Protein AF-A0A399YGK0-F1 (afdb_monomer_lite)

Sequence (162 aa):
MPQQEQPDARPWVPDRPSVRSLGRAVQDCRGCELWEDAVKHFRFEQRGRRRIHRSPELRHLVACHPWLEAELGVVDPDVVVCLGTSAGRAVLGRPVRIGAERGTVMEGPGGRDAVVTTHPSAVLRLRAREGYDEAFAALVDDLRTAGAAGTGRDTTRTGDDG

Structure (mmCIF, N/CA/C/O backbone):
data_AF-A0A399YGK0-F1
#
_entry.id   AF-A0A399YGK0-F1
#
loop_
_atom_site.group_PDB
_atom_site.id
_atom_site.type_symbol
_atom_site.label_atom_id
_atom_site.label_alt_id
_atom_site.label_comp_id
_atom_site.label_asym_id
_atom_site.label_entity_id
_atom_site.label_seq_id
_atom_site.pdbx_PDB_ins_code
_atom_site.Cartn_x
_atom_site.Cartn_y
_atom_site.Cartn_z
_atom_site.occupancy
_atom_site.B_iso_or_equiv
_atom_site.auth_seq_id
_atom_site.auth_comp_id
_atom_site.auth_asym_id
_atom_site.auth_atom_id
_atom_site.pdbx_PDB_model_num
ATOM 1 N N . MET A 1 1 ? -26.739 -0.067 -19.731 1.00 37.25 1 MET A N 1
ATOM 2 C CA . MET A 1 1 ? -25.902 -1.276 -19.585 1.00 37.25 1 MET A CA 1
ATOM 3 C C . MET A 1 1 ? -25.884 -1.605 -18.105 1.00 37.25 1 MET A C 1
ATOM 5 O O . MET A 1 1 ? -25.509 -0.706 -17.358 1.00 37.25 1 MET A O 1
ATOM 9 N N . PRO A 1 2 ? -26.366 -2.774 -17.652 1.00 38.59 2 PRO A N 1
ATOM 10 C CA . PRO A 1 2 ? -26.255 -3.119 -16.240 1.00 38.59 2 PRO A CA 1
ATOM 11 C C . PRO A 1 2 ? -24.763 -3.157 -15.900 1.00 38.59 2 PRO A C 1
ATOM 13 O O . PRO A 1 2 ? -23.979 -3.758 -16.637 1.00 38.59 2 PRO A O 1
ATOM 16 N N . GLN A 1 3 ? -24.357 -2.434 -14.859 1.00 40.94 3 GLN A N 1
ATOM 17 C CA . GLN A 1 3 ? -23.004 -2.537 -14.328 1.00 40.94 3 GLN A CA 1
ATOM 18 C C . GLN A 1 3 ? -22.865 -3.974 -13.834 1.00 40.94 3 GLN A C 1
ATOM 20 O O . GLN A 1 3 ? -23.499 -4.342 -12.850 1.00 40.94 3 GLN A O 1
ATOM 25 N N . GLN A 1 4 ? -22.129 -4.810 -14.569 1.00 46.00 4 GLN A N 1
ATOM 26 C CA . GLN A 1 4 ? -21.735 -6.108 -14.039 1.00 46.00 4 GLN A CA 1
ATOM 27 C C . GLN A 1 4 ? -20.992 -5.832 -12.736 1.00 46.00 4 GLN A C 1
ATOM 29 O O . GLN A 1 4 ? -20.054 -5.031 -12.725 1.00 46.00 4 GLN A O 1
ATOM 34 N N . GLU A 1 5 ? -21.491 -6.415 -11.651 1.00 56.06 5 GLU A N 1
ATOM 35 C CA . GLU A 1 5 ? -20.905 -6.320 -10.32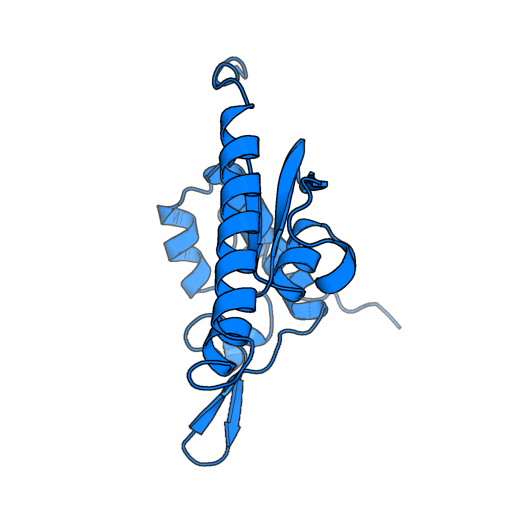3 1.00 56.06 5 GLU A CA 1
ATOM 36 C C . GLU A 1 5 ? -19.436 -6.729 -10.460 1.00 56.06 5 GLU A C 1
ATOM 38 O O . GLU A 1 5 ? -19.131 -7.859 -10.847 1.00 56.06 5 GLU A O 1
ATOM 43 N N . GLN A 1 6 ? -18.523 -5.764 -10.312 1.00 64.00 6 GLN A N 1
ATOM 44 C CA . GLN A 1 6 ? -17.104 -6.065 -10.441 1.00 64.00 6 GLN A CA 1
ATOM 45 C C . GLN A 1 6 ? -16.754 -7.022 -9.304 1.00 64.00 6 GLN A C 1
ATOM 47 O O . GLN A 1 6 ? -17.032 -6.680 -8.152 1.00 64.00 6 GLN A O 1
ATOM 52 N N . PRO A 1 7 ? -16.173 -8.199 -9.596 1.00 76.69 7 PRO A N 1
ATOM 53 C CA . PRO A 1 7 ? -15.702 -9.073 -8.539 1.00 76.69 7 PRO A CA 1
ATOM 54 C C . PRO A 1 7 ? -14.710 -8.293 -7.669 1.00 76.69 7 PRO A C 1
ATOM 56 O O . PRO A 1 7 ? -13.898 -7.513 -8.177 1.00 76.69 7 PRO A O 1
ATOM 59 N N . ASP A 1 8 ? -14.818 -8.476 -6.358 1.00 89.06 8 ASP A N 1
ATOM 60 C CA . ASP A 1 8 ? -13.887 -7.933 -5.378 1.00 89.06 8 ASP A CA 1
ATOM 61 C C . ASP A 1 8 ? -13.511 -8.993 -4.349 1.00 89.06 8 ASP A C 1
ATOM 63 O O . ASP A 1 8 ? -14.015 -10.107 -4.362 1.00 89.06 8 ASP A O 1
ATOM 67 N N . ALA A 1 9 ? -12.585 -8.668 -3.459 1.00 92.25 9 ALA A N 1
ATOM 68 C CA . ALA A 1 9 ? -12.052 -9.610 -2.497 1.00 92.25 9 ALA A CA 1
ATOM 69 C C . ALA A 1 9 ? -12.965 -9.913 -1.299 1.00 92.25 9 ALA A C 1
ATOM 71 O O . ALA A 1 9 ? -12.618 -10.823 -0.546 1.00 92.25 9 ALA A O 1
ATOM 72 N N . ARG A 1 10 ? -14.092 -9.209 -1.088 1.00 94.19 10 ARG A N 1
ATOM 73 C CA . ARG A 1 10 ? -14.882 -9.337 0.157 1.00 94.19 10 ARG A CA 1
ATOM 74 C C . ARG A 1 10 ? -15.253 -10.789 0.486 1.00 94.19 10 ARG A C 1
ATOM 76 O O . ARG A 1 10 ? -15.020 -11.175 1.626 1.00 94.19 10 ARG A O 1
ATOM 83 N N . PRO A 1 11 ? -15.717 -11.632 -0.463 1.00 94.81 11 PRO A N 1
ATOM 84 C CA . PRO A 1 11 ? -16.054 -13.031 -0.171 1.00 94.81 11 PRO A CA 1
ATOM 85 C C . PRO A 1 11 ? -14.888 -13.903 0.322 1.00 94.81 11 PRO A C 1
ATOM 87 O O . PRO A 1 11 ? -15.116 -14.992 0.841 1.00 94.81 11 PRO A O 1
ATOM 90 N N . TRP A 1 12 ? -13.642 -13.462 0.129 1.00 93.94 12 TRP A N 1
ATOM 91 C CA . TRP A 1 12 ? -12.437 -14.194 0.524 1.00 93.94 12 TRP A CA 1
ATOM 92 C C . TRP A 1 12 ? -11.825 -13.684 1.833 1.00 93.94 12 TRP A C 1
ATOM 94 O O . TRP A 1 12 ? -10.945 -14.347 2.386 1.00 93.94 12 TRP A O 1
ATOM 104 N N . VAL A 1 13 ? -12.273 -12.531 2.335 1.00 95.38 13 VAL A N 1
ATOM 105 C CA . VAL A 1 13 ? -11.827 -11.989 3.621 1.00 95.38 13 VAL A CA 1
ATOM 106 C C . VAL A 1 13 ? -12.585 -12.709 4.746 1.00 95.38 13 VAL A C 1
ATOM 108 O O . VAL A 1 13 ? -13.812 -12.716 4.735 1.00 95.38 13 VAL A O 1
ATOM 111 N N . PRO A 1 14 ? -11.901 -13.328 5.728 1.00 95.31 14 PRO A N 1
ATOM 112 C CA . PRO A 1 14 ? -12.569 -13.992 6.845 1.00 95.31 14 PRO A CA 1
ATOM 113 C C . PRO A 1 14 ? -13.363 -13.017 7.725 1.00 95.31 14 PRO A C 1
ATOM 115 O O . PRO A 1 14 ? -12.824 -11.985 8.116 1.00 95.31 14 PRO A O 1
ATOM 118 N N . ASP A 1 15 ? -14.562 -13.415 8.164 1.00 94.62 15 ASP A N 1
ATOM 119 C CA . ASP A 1 15 ? -15.421 -12.619 9.067 1.00 94.62 15 ASP A CA 1
ATOM 120 C C . ASP A 1 15 ? -14.742 -12.242 10.395 1.00 94.62 15 ASP A C 1
ATOM 122 O O . ASP A 1 15 ? -15.045 -11.220 11.005 1.00 94.62 15 ASP A O 1
ATOM 126 N N . ARG A 1 16 ? -13.823 -13.095 10.869 1.00 94.88 16 ARG A N 1
ATOM 127 C CA . ARG A 1 16 ? -12.992 -12.860 12.059 1.00 94.88 16 ARG A CA 1
ATOM 128 C C . ARG A 1 16 ? -11.519 -12.807 11.647 1.00 94.88 16 ARG A C 1
ATOM 130 O O . ARG A 1 16 ? -10.825 -13.835 11.689 1.00 94.88 16 ARG A O 1
ATOM 137 N N . PRO A 1 17 ? -11.041 -11.646 11.173 1.00 95.81 17 PRO A N 1
ATOM 138 C CA . PRO A 1 17 ? -9.700 -11.525 10.640 1.00 95.81 17 PRO A CA 1
ATOM 139 C C . PRO A 1 17 ? -8.656 -11.534 11.766 1.00 95.81 17 PRO A C 1
ATOM 141 O O . PRO A 1 17 ? -8.855 -11.041 12.869 1.00 95.81 17 PRO A O 1
ATOM 144 N N . SER A 1 18 ? -7.517 -12.142 11.469 1.00 96.44 18 SER A N 1
ATOM 145 C CA . SER A 1 18 ? -6.295 -12.168 12.270 1.00 96.44 18 SER A CA 1
ATOM 146 C C . SER A 1 18 ? -5.132 -12.263 11.290 1.00 96.44 18 SER A C 1
ATOM 148 O O . SER A 1 18 ? -5.319 -12.770 10.183 1.00 96.44 18 SER A O 1
ATOM 150 N N . VAL A 1 19 ? -3.915 -11.873 11.677 1.00 93.56 19 VAL A N 1
ATOM 151 C CA . VAL A 1 19 ? -2.751 -11.942 10.768 1.00 93.56 19 VAL A CA 1
ATOM 152 C C . VAL A 1 19 ? -2.602 -13.346 10.165 1.00 93.56 19 VAL A C 1
ATOM 154 O O . VAL A 1 19 ? -2.359 -13.507 8.969 1.00 93.56 19 VAL A O 1
ATOM 157 N N . ARG A 1 20 ? -2.827 -14.385 10.979 1.00 95.19 20 ARG A N 1
ATOM 158 C CA . ARG A 1 20 ? -2.766 -15.780 10.532 1.00 95.19 20 ARG A CA 1
ATOM 159 C C . ARG A 1 20 ? -3.910 -16.145 9.581 1.00 95.19 20 ARG A C 1
ATOM 161 O O . ARG A 1 20 ? -3.650 -16.794 8.569 1.00 95.19 20 ARG A O 1
ATOM 168 N N . SER A 1 21 ? -5.158 -15.794 9.905 1.00 96.38 21 SER A N 1
ATOM 169 C CA . SER A 1 21 ? -6.308 -16.151 9.057 1.00 96.38 21 SER A CA 1
ATOM 170 C C . SER A 1 21 ? -6.282 -15.400 7.729 1.00 96.38 21 SER A C 1
ATOM 172 O O . SER A 1 21 ? -6.510 -16.028 6.698 1.00 96.38 21 SER A O 1
ATOM 174 N N . LEU A 1 22 ? -5.896 -14.120 7.734 1.00 94.38 22 LEU A N 1
ATOM 175 C CA . LEU A 1 22 ? -5.691 -13.322 6.526 1.00 94.38 22 LEU A CA 1
ATOM 176 C C . LEU A 1 22 ? -4.592 -13.925 5.643 1.00 94.38 22 LEU A C 1
ATOM 178 O O . LEU A 1 22 ? -4.826 -14.214 4.471 1.00 94.38 22 LEU A O 1
ATOM 182 N N . GLY A 1 23 ? -3.420 -14.213 6.222 1.00 92.25 23 GLY A N 1
ATOM 183 C CA . GLY A 1 23 ? -2.291 -14.786 5.483 1.00 92.25 23 GLY A CA 1
ATOM 184 C C . GLY A 1 23 ? -2.593 -16.146 4.842 1.00 92.25 23 GLY A C 1
ATOM 185 O O . GLY A 1 23 ? -2.064 -16.453 3.771 1.00 92.25 23 GLY A O 1
ATOM 186 N N . ARG A 1 24 ? -3.467 -16.950 5.464 1.00 92.38 24 ARG A N 1
ATOM 187 C CA . ARG A 1 24 ? -3.957 -18.208 4.883 1.00 92.38 24 ARG A CA 1
ATOM 188 C C . ARG A 1 24 ? -4.984 -17.958 3.779 1.00 92.38 24 ARG A C 1
ATOM 190 O O . ARG A 1 24 ? -4.817 -18.486 2.687 1.00 92.38 24 ARG A O 1
ATOM 197 N N . ALA A 1 25 ? -6.019 -17.171 4.060 1.00 93.00 25 ALA A N 1
ATOM 198 C CA . ALA A 1 25 ? -7.157 -16.985 3.164 1.00 93.00 25 ALA A CA 1
ATOM 199 C C . ALA A 1 25 ? -6.787 -16.249 1.866 1.00 93.00 25 ALA A C 1
ATOM 201 O O . ALA A 1 25 ? -7.307 -16.582 0.802 1.00 93.00 25 ALA A O 1
ATOM 202 N N . VAL A 1 26 ? -5.823 -15.321 1.912 1.00 90.69 26 VAL A N 1
ATOM 203 C CA . VAL A 1 26 ? -5.386 -14.595 0.711 1.00 90.69 26 VAL A CA 1
ATOM 204 C C . VAL A 1 26 ? -4.835 -15.531 -0.370 1.00 90.69 26 VAL A C 1
ATOM 206 O O . VAL A 1 26 ? -4.957 -15.218 -1.547 1.00 90.69 26 VAL A O 1
ATOM 209 N N . GLN A 1 27 ? -4.293 -16.708 -0.025 1.00 88.19 27 GLN A N 1
ATOM 210 C CA . GLN A 1 27 ? -3.774 -17.663 -1.021 1.00 88.19 27 GLN A CA 1
ATOM 211 C C . GLN A 1 27 ? -4.870 -18.193 -1.966 1.00 88.19 27 GLN A C 1
ATOM 213 O O . GLN A 1 27 ? -4.601 -18.507 -3.128 1.00 88.19 27 GLN A O 1
ATOM 218 N N . ASP A 1 28 ? -6.113 -18.231 -1.486 1.00 90.12 28 ASP A N 1
ATOM 219 C CA . ASP A 1 28 ? -7.270 -18.738 -2.222 1.00 90.12 28 ASP A CA 1
ATOM 220 C C . ASP A 1 28 ? -8.107 -17.611 -2.848 1.00 90.12 28 ASP A C 1
ATOM 222 O O . ASP A 1 28 ? -9.115 -17.876 -3.505 1.00 90.12 28 ASP A O 1
ATOM 226 N N . CYS A 1 29 ? -7.684 -16.351 -2.688 1.00 89.81 29 CYS A N 1
ATOM 227 C CA . CYS A 1 29 ? -8.392 -15.190 -3.214 1.00 89.81 29 CYS A CA 1
ATOM 228 C C . CYS A 1 29 ? -8.532 -15.259 -4.740 1.00 89.81 29 CYS A C 1
ATOM 230 O O . CYS A 1 29 ? -7.564 -15.517 -5.463 1.00 89.81 29 CYS A O 1
ATOM 232 N N . ARG A 1 30 ? -9.751 -15.016 -5.233 1.00 90.00 30 ARG A N 1
ATOM 233 C CA . ARG A 1 30 ? -10.074 -14.882 -6.664 1.00 90.00 30 ARG A CA 1
ATOM 234 C C . ARG A 1 30 ? -10.856 -13.598 -6.967 1.00 90.00 30 ARG A C 1
ATOM 236 O O . ARG A 1 30 ? -11.473 -13.483 -8.019 1.00 90.00 30 ARG A O 1
ATOM 243 N N . GLY A 1 31 ? -10.789 -12.620 -6.062 1.00 87.31 31 GLY A N 1
ATOM 244 C CA . GLY A 1 31 ? -11.549 -11.371 -6.145 1.00 87.31 31 GLY A CA 1
ATOM 245 C C . GLY A 1 31 ? -11.146 -10.427 -7.282 1.00 87.31 31 GLY A C 1
ATOM 246 O O . GLY A 1 31 ? -11.859 -9.473 -7.537 1.00 87.31 31 GLY A O 1
ATOM 247 N N . CYS A 1 32 ? -10.027 -10.655 -7.978 1.00 85.75 32 CYS A N 1
ATOM 248 C CA . CYS A 1 32 ? -9.679 -9.941 -9.215 1.00 85.75 32 CYS A CA 1
ATOM 249 C C . CYS A 1 32 ? -8.772 -10.781 -10.110 1.00 85.75 32 CYS A C 1
ATOM 251 O O . CYS A 1 32 ? -8.069 -11.658 -9.619 1.00 85.75 32 CYS A O 1
ATOM 253 N N . GLU A 1 33 ? -8.683 -10.446 -11.394 1.00 81.75 33 GLU A N 1
ATOM 254 C CA . GLU A 1 33 ? -7.940 -11.189 -12.421 1.00 81.75 33 GLU A CA 1
ATOM 255 C C . GLU A 1 33 ? -6.440 -11.362 -12.138 1.00 81.75 33 GLU A C 1
ATOM 257 O O . GLU A 1 33 ? -5.766 -12.146 -12.802 1.00 81.75 33 GLU A O 1
ATOM 262 N N . LEU A 1 34 ? -5.894 -10.671 -11.129 1.00 78.69 34 LEU A N 1
ATOM 263 C CA . LEU A 1 34 ? -4.531 -10.930 -10.678 1.00 78.69 34 LEU A CA 1
ATOM 264 C C . LEU A 1 34 ? -4.327 -12.399 -10.315 1.00 78.69 34 LEU A C 1
ATOM 266 O O . LEU A 1 34 ? -3.210 -12.871 -10.461 1.00 78.69 34 LEU A O 1
ATOM 270 N N . TRP A 1 35 ? -5.351 -13.128 -9.869 1.00 76.50 35 TRP A N 1
ATOM 271 C CA . TRP A 1 35 ? -5.202 -14.544 -9.530 1.00 76.50 35 TRP A CA 1
ATOM 272 C C . TRP A 1 35 ? -4.853 -15.436 -10.731 1.00 76.50 35 TRP A C 1
ATOM 274 O O . TRP A 1 35 ? -4.240 -16.482 -10.529 1.00 76.50 35 TRP A O 1
ATOM 284 N N . GLU A 1 36 ? -5.236 -15.048 -11.953 1.00 72.88 36 GLU A N 1
ATOM 285 C CA . GLU A 1 36 ? -5.062 -15.870 -13.161 1.00 72.88 36 GLU A CA 1
ATOM 286 C C . GLU A 1 36 ? -3.592 -15.940 -13.568 1.00 72.88 36 GLU A C 1
ATOM 288 O O . GLU A 1 36 ? -3.065 -17.009 -13.875 1.00 72.88 36 GLU A O 1
ATOM 293 N N . ASP A 1 37 ? -2.916 -14.795 -13.487 1.00 62.38 37 ASP A N 1
ATOM 294 C CA . ASP A 1 37 ? -1.520 -14.669 -13.875 1.00 62.38 37 ASP A CA 1
ATOM 295 C C . ASP A 1 37 ? -0.571 -14.635 -12.673 1.00 62.38 37 ASP A C 1
ATOM 297 O O . ASP A 1 37 ? 0.618 -14.885 -12.833 1.00 62.38 37 ASP A O 1
ATOM 301 N N . ALA A 1 38 ? -1.018 -14.337 -11.449 1.00 56.84 38 ALA A N 1
ATOM 302 C CA . ALA A 1 38 ? -0.102 -14.140 -10.332 1.00 56.84 38 ALA A CA 1
ATOM 303 C C . ALA A 1 38 ? 0.252 -15.422 -9.578 1.00 56.84 38 ALA A C 1
ATOM 305 O O . ALA A 1 38 ? -0.593 -16.160 -9.093 1.00 56.84 38 ALA A O 1
ATOM 306 N N . VAL A 1 39 ? 1.546 -15.577 -9.289 1.00 51.88 39 VAL A N 1
ATOM 307 C CA . VAL A 1 39 ? 2.019 -16.573 -8.312 1.00 51.88 39 VAL A CA 1
ATOM 308 C C . VAL A 1 39 ? 1.769 -16.104 -6.866 1.00 51.88 39 VAL A C 1
ATOM 310 O O . VAL A 1 39 ? 1.730 -16.937 -5.970 1.00 51.88 39 VAL A O 1
ATOM 313 N N . LYS A 1 40 ? 1.610 -14.787 -6.627 1.00 51.97 40 LYS A N 1
ATOM 314 C CA . LYS A 1 40 ? 1.375 -14.152 -5.306 1.00 51.97 40 LYS A CA 1
ATOM 315 C C . LYS A 1 40 ? 0.785 -12.723 -5.423 1.00 51.97 40 LYS A C 1
ATOM 317 O O . LYS A 1 40 ? 1.413 -11.778 -4.961 1.00 51.97 40 LYS A O 1
ATOM 322 N N . HIS A 1 41 ? -0.346 -12.526 -6.109 1.00 56.50 41 HIS A N 1
ATOM 323 C CA . HIS A 1 41 ? -0.947 -11.190 -6.370 1.00 56.50 41 HIS A CA 1
ATOM 324 C C . HIS A 1 41 ? 0.004 -10.153 -7.012 1.00 56.50 41 HIS A C 1
ATOM 326 O O . HIS A 1 41 ? -0.086 -8.950 -6.785 1.00 56.50 41 HIS A O 1
ATOM 332 N N . PHE A 1 42 ? 0.939 -10.624 -7.835 1.00 59.72 42 PHE A N 1
ATOM 333 C CA . PHE A 1 42 ? 1.875 -9.814 -8.600 1.00 59.72 42 PHE A CA 1
ATOM 334 C C . PHE A 1 42 ? 1.482 -9.832 -10.073 1.00 59.72 42 PHE A C 1
ATOM 336 O O . PHE A 1 42 ? 1.599 -10.866 -10.735 1.00 59.72 42 PHE A O 1
ATOM 343 N N . ARG A 1 43 ? 1.061 -8.680 -10.595 1.00 72.44 43 ARG A N 1
ATOM 344 C CA . ARG A 1 43 ? 0.747 -8.534 -12.016 1.00 72.44 43 ARG A CA 1
ATOM 345 C C . ARG A 1 43 ? 2.026 -8.560 -12.851 1.00 72.44 43 ARG A C 1
ATOM 347 O O . ARG A 1 43 ? 2.959 -7.784 -12.611 1.00 72.44 43 ARG A O 1
ATOM 354 N N . PHE A 1 44 ? 2.051 -9.389 -13.887 1.00 73.94 44 PHE A N 1
ATOM 355 C CA . PHE A 1 44 ? 3.132 -9.386 -14.864 1.00 73.94 44 PHE A CA 1
ATOM 356 C C . PHE A 1 44 ? 2.630 -9.600 -16.288 1.00 73.94 44 PHE A C 1
ATOM 358 O O . PHE A 1 44 ? 1.520 -10.053 -16.513 1.00 73.94 44 PHE A O 1
ATOM 365 N N . GLU A 1 45 ? 3.483 -9.272 -17.252 1.00 75.94 45 GLU A N 1
ATOM 366 C CA . GLU A 1 45 ? 3.338 -9.669 -18.651 1.00 75.94 45 GLU A CA 1
ATOM 367 C C . GLU A 1 45 ? 4.455 -10.661 -18.994 1.00 75.94 45 GLU A C 1
ATOM 369 O O . GLU A 1 45 ? 5.628 -10.432 -18.660 1.00 75.94 45 GLU A O 1
ATOM 374 N N . GLN A 1 46 ? 4.102 -11.775 -19.637 1.00 78.69 46 GLN A N 1
ATOM 375 C CA . GLN A 1 46 ? 5.073 -12.769 -20.084 1.00 78.69 46 GLN A CA 1
ATOM 376 C C . GLN A 1 46 ? 5.769 -12.276 -21.361 1.00 78.69 46 GLN A C 1
ATOM 378 O O . GLN A 1 46 ? 5.132 -12.063 -22.389 1.00 78.69 46 GLN A O 1
ATOM 383 N N . ARG A 1 47 ? 7.099 -12.124 -21.321 1.00 77.94 47 ARG A N 1
ATOM 384 C CA . ARG A 1 47 ? 7.932 -11.825 -22.498 1.00 77.94 47 ARG A CA 1
ATOM 385 C C . ARG A 1 47 ? 9.018 -12.879 -22.665 1.00 77.94 47 ARG A C 1
ATOM 387 O O . ARG A 1 47 ? 10.046 -12.863 -21.981 1.00 77.94 47 ARG A O 1
ATOM 394 N N . GLY A 1 48 ? 8.784 -13.814 -23.584 1.00 85.81 48 GLY A N 1
ATOM 395 C CA . GLY A 1 48 ? 9.653 -14.975 -23.777 1.00 85.81 48 GLY A CA 1
ATOM 396 C C . GLY A 1 48 ? 9.736 -15.801 -22.491 1.00 85.81 48 GLY A C 1
ATOM 397 O O . GLY A 1 48 ? 8.718 -16.260 -21.985 1.00 85.81 48 GLY A O 1
ATOM 398 N N . ARG A 1 49 ? 10.941 -15.953 -21.924 1.00 81.81 49 ARG A N 1
ATOM 399 C CA . ARG A 1 49 ? 11.167 -16.655 -20.641 1.00 81.81 49 ARG A CA 1
ATOM 400 C C . ARG A 1 49 ? 11.083 -15.752 -19.400 1.00 81.81 49 ARG A C 1
ATOM 402 O O . ARG A 1 49 ? 11.228 -16.248 -18.287 1.00 81.81 49 ARG A O 1
ATOM 409 N N . ARG A 1 50 ? 10.908 -14.434 -19.559 1.00 79.06 50 ARG A N 1
ATOM 410 C CA . ARG A 1 50 ? 10.912 -13.469 -18.446 1.00 79.06 50 ARG A CA 1
ATOM 411 C C . ARG A 1 50 ? 9.503 -12.965 -18.145 1.00 79.06 50 ARG A C 1
ATOM 413 O O . ARG A 1 50 ? 8.737 -12.667 -19.054 1.00 79.06 50 ARG A O 1
ATOM 420 N N . ARG A 1 51 ? 9.214 -12.797 -16.855 1.00 80.88 51 ARG A N 1
ATOM 421 C CA . ARG A 1 51 ? 8.012 -12.126 -16.345 1.00 80.88 51 ARG A CA 1
ATOM 422 C C . ARG A 1 51 ? 8.361 -10.681 -16.036 1.00 80.88 51 ARG A C 1
ATOM 424 O O . ARG A 1 51 ? 9.289 -10.433 -15.265 1.00 80.88 51 ARG A O 1
ATOM 431 N N . ILE A 1 52 ? 7.663 -9.736 -16.652 1.00 79.88 52 ILE A N 1
ATOM 432 C CA . ILE A 1 52 ? 7.912 -8.306 -16.455 1.00 79.88 52 ILE A CA 1
ATOM 433 C C . ILE A 1 52 ? 6.792 -7.734 -15.601 1.00 79.88 52 ILE A C 1
ATOM 435 O O . ILE A 1 52 ? 5.635 -7.795 -16.004 1.00 79.88 52 ILE A O 1
ATOM 439 N N . HIS A 1 53 ? 7.142 -7.160 -14.446 1.00 81.75 53 HIS A N 1
ATOM 440 C CA . HIS A 1 53 ? 6.182 -6.475 -13.581 1.00 81.75 53 HIS A CA 1
ATOM 441 C C . HIS A 1 53 ? 5.355 -5.458 -14.370 1.00 81.75 53 HIS A C 1
ATOM 443 O O . HIS A 1 53 ? 5.909 -4.621 -15.094 1.00 81.75 53 HIS A O 1
ATOM 449 N N . ARG A 1 54 ? 4.041 -5.481 -14.168 1.00 80.94 54 ARG A N 1
ATOM 450 C CA . ARG A 1 54 ? 3.131 -4.442 -14.641 1.00 80.94 54 ARG A CA 1
ATOM 451 C C . ARG A 1 54 ? 2.474 -3.793 -13.443 1.00 80.94 54 ARG A C 1
ATOM 453 O O . ARG A 1 54 ? 2.025 -4.480 -12.539 1.00 80.94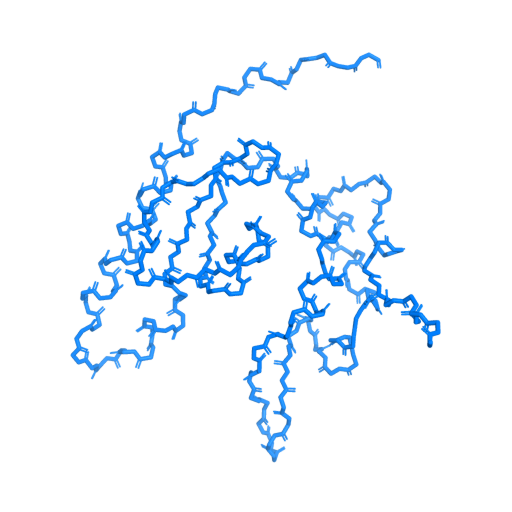 54 ARG A O 1
ATOM 460 N N . SER A 1 55 ? 2.398 -2.466 -13.447 1.00 79.19 55 SER A N 1
ATOM 461 C CA . SER A 1 55 ? 1.667 -1.765 -12.397 1.00 79.19 55 SER A CA 1
ATOM 462 C C . SER A 1 55 ? 0.203 -2.222 -12.384 1.00 79.19 55 SER A C 1
ATOM 464 O O . SER A 1 55 ? -0.375 -2.435 -13.461 1.00 79.19 55 SER A O 1
ATOM 466 N N . PRO A 1 56 ? -0.409 -2.374 -11.201 1.00 83.00 56 PRO A N 1
ATOM 467 C CA . PRO A 1 56 ? -1.833 -2.632 -11.110 1.00 83.00 56 PRO A CA 1
ATOM 468 C C . PRO A 1 56 ? -2.618 -1.433 -11.651 1.00 83.00 56 PRO A C 1
ATOM 470 O O . PRO A 1 56 ? -2.244 -0.272 -11.487 1.00 83.00 56 PRO A O 1
ATOM 473 N N . GLU A 1 57 ? -3.720 -1.731 -12.321 1.00 87.06 57 GLU A N 1
ATOM 474 C CA . GLU A 1 57 ? -4.743 -0.748 -12.692 1.00 87.06 57 GLU A CA 1
ATOM 475 C C . GLU A 1 57 ? -5.700 -0.486 -11.528 1.00 87.06 57 GLU A C 1
ATOM 477 O O . GLU A 1 57 ? -5.782 -1.292 -10.602 1.00 87.06 57 GLU A O 1
ATOM 482 N N . LEU A 1 58 ? -6.470 0.603 -11.614 1.00 87.25 58 LEU A N 1
ATOM 483 C CA . LEU A 1 58 ? -7.404 1.018 -10.564 1.00 87.25 58 LEU A CA 1
ATOM 484 C C . LEU A 1 58 ? -8.358 -0.097 -10.126 1.00 87.25 58 LEU A C 1
ATOM 486 O O . LEU A 1 58 ? -8.539 -0.280 -8.930 1.00 87.25 58 LEU A O 1
ATOM 490 N N . ARG A 1 59 ? -8.929 -0.858 -11.066 1.00 87.94 59 ARG A N 1
ATOM 491 C CA . ARG A 1 59 ? -9.871 -1.938 -10.732 1.00 87.94 59 ARG A CA 1
ATOM 492 C C . ARG A 1 59 ? -9.262 -3.002 -9.817 1.00 87.94 59 ARG A C 1
ATOM 494 O O . ARG A 1 59 ? -9.949 -3.482 -8.933 1.00 87.94 59 ARG A O 1
ATOM 501 N N . HIS A 1 60 ? -7.965 -3.292 -9.948 1.00 88.94 60 HIS A N 1
ATOM 502 C CA . HIS A 1 60 ? -7.295 -4.231 -9.046 1.00 88.94 60 HIS A CA 1
ATOM 503 C C . HIS A 1 60 ? -7.116 -3.628 -7.650 1.00 88.94 60 HIS A C 1
ATOM 505 O O . HIS A 1 60 ? -7.254 -4.333 -6.659 1.00 88.94 60 HIS A O 1
ATOM 511 N N . LEU A 1 61 ? -6.816 -2.324 -7.560 1.00 89.56 61 LEU A N 1
ATOM 512 C CA . LEU A 1 61 ? -6.728 -1.641 -6.264 1.00 89.56 61 LEU A CA 1
ATOM 513 C C . LEU A 1 61 ? -8.083 -1.655 -5.550 1.00 89.56 61 LEU A C 1
ATOM 515 O O . LEU A 1 61 ? -8.130 -1.928 -4.359 1.00 89.56 61 LEU A O 1
ATOM 519 N N . VAL A 1 62 ? -9.166 -1.395 -6.288 1.00 90.81 62 VAL A N 1
ATOM 520 C CA . VAL A 1 62 ? -10.540 -1.425 -5.766 1.00 90.81 62 VAL A CA 1
ATOM 521 C C . VAL A 1 62 ? -10.920 -2.838 -5.331 1.00 90.81 62 VAL A C 1
ATOM 523 O O . VAL A 1 62 ? -11.350 -3.029 -4.199 1.00 90.81 62 VAL A O 1
ATOM 526 N N . ALA A 1 63 ? -10.702 -3.834 -6.188 1.00 91.81 63 ALA A N 1
ATOM 527 C CA . ALA A 1 63 ? -11.043 -5.218 -5.889 1.00 91.81 63 ALA A CA 1
ATOM 528 C C . ALA A 1 63 ? -10.260 -5.777 -4.691 1.00 91.81 63 ALA A C 1
ATOM 530 O O . ALA A 1 63 ? -10.810 -6.544 -3.909 1.00 91.81 63 ALA A O 1
ATOM 531 N N . CYS A 1 64 ? -8.998 -5.375 -4.504 1.00 91.75 64 CYS A N 1
ATOM 532 C CA . CYS A 1 64 ? -8.187 -5.790 -3.356 1.00 91.75 64 CYS A CA 1
ATOM 533 C C . CYS A 1 64 ? -8.385 -4.927 -2.099 1.00 91.75 64 CYS A C 1
ATOM 535 O O . CYS A 1 64 ? -7.837 -5.275 -1.056 1.00 91.75 64 CYS A O 1
ATOM 537 N N . HIS A 1 65 ? -9.146 -3.829 -2.161 1.00 92.44 65 HIS A N 1
ATOM 538 C CA . HIS A 1 65 ? -9.336 -2.926 -1.021 1.00 92.44 65 HIS A CA 1
ATOM 539 C C . HIS A 1 65 ? -9.867 -3.611 0.255 1.00 92.44 65 HIS A C 1
ATOM 541 O O . HIS A 1 65 ? -9.330 -3.312 1.320 1.00 92.44 65 HIS A O 1
ATOM 547 N N . PRO A 1 66 ? -10.793 -4.594 0.187 1.00 94.69 66 PRO A N 1
ATOM 548 C CA . PRO A 1 66 ? -11.251 -5.316 1.377 1.00 94.69 66 PRO A CA 1
ATOM 549 C C . PRO A 1 66 ? -10.129 -5.993 2.177 1.00 94.69 66 PRO A C 1
ATOM 551 O O . PRO A 1 66 ? -10.204 -6.071 3.401 1.00 94.69 66 PRO A O 1
ATOM 554 N N . TRP A 1 67 ? -9.067 -6.465 1.507 1.00 95.12 67 TRP A N 1
ATOM 555 C CA . TRP A 1 67 ? -7.895 -7.012 2.198 1.00 95.12 67 TRP A CA 1
ATOM 556 C C . TRP A 1 67 ? -7.145 -5.932 2.965 1.00 95.12 67 TRP A C 1
ATOM 558 O O . TRP A 1 67 ? -6.818 -6.144 4.127 1.00 95.12 67 TRP A O 1
ATOM 568 N N . LEU A 1 68 ? -6.913 -4.775 2.337 1.00 94.00 68 LEU A N 1
ATOM 569 C CA . LEU A 1 68 ? -6.224 -3.653 2.971 1.00 94.00 68 LEU A CA 1
ATOM 570 C C . LEU A 1 68 ? -6.986 -3.170 4.211 1.00 94.00 68 LEU A C 1
ATOM 572 O O . LEU A 1 68 ? -6.375 -2.949 5.252 1.00 94.00 68 LEU A O 1
ATOM 576 N N . GLU A 1 69 ? -8.310 -3.038 4.123 1.00 94.38 69 GLU A N 1
ATOM 577 C CA . GLU A 1 69 ? -9.145 -2.654 5.267 1.00 94.38 69 GLU A CA 1
ATOM 578 C C . GLU A 1 69 ? -9.044 -3.674 6.408 1.00 94.38 69 GLU A C 1
ATOM 580 O O . GLU A 1 69 ? -8.842 -3.292 7.562 1.00 94.38 69 GLU A O 1
ATOM 585 N N . ALA A 1 70 ? -9.109 -4.971 6.093 1.00 95.62 70 ALA A N 1
ATOM 586 C CA . ALA A 1 70 ? -8.985 -6.030 7.090 1.00 95.62 70 ALA A CA 1
ATOM 587 C C . ALA A 1 70 ? -7.586 -6.082 7.728 1.00 95.62 70 ALA A C 1
ATOM 589 O O . ALA A 1 70 ? -7.466 -6.263 8.939 1.00 95.62 70 ALA A O 1
ATOM 590 N N . GLU A 1 71 ? -6.524 -5.901 6.941 1.00 95.81 71 GLU A N 1
ATOM 591 C CA . GLU A 1 71 ? -5.146 -5.838 7.435 1.00 95.81 71 GLU A CA 1
ATOM 592 C C . GLU A 1 71 ? -4.942 -4.643 8.370 1.00 95.81 71 GLU A C 1
ATOM 594 O O . GLU A 1 71 ? -4.406 -4.811 9.466 1.00 95.81 71 GLU A O 1
ATOM 599 N N . LEU A 1 72 ? -5.410 -3.455 7.975 1.00 94.94 72 LEU A N 1
ATOM 600 C CA . LEU A 1 72 ? -5.331 -2.252 8.804 1.00 94.94 72 LEU A CA 1
ATOM 601 C C . LEU A 1 72 ? -6.151 -2.384 10.088 1.00 94.94 72 LEU A C 1
ATOM 603 O O . LEU A 1 72 ? -5.699 -1.921 11.130 1.00 94.94 72 LEU A O 1
ATOM 607 N N . GLY A 1 73 ? -7.316 -3.035 10.036 1.00 94.62 73 GLY A N 1
ATOM 608 C CA . GLY A 1 73 ? -8.132 -3.300 11.221 1.00 94.62 73 GLY A CA 1
ATOM 609 C C . GLY A 1 73 ? -7.488 -4.286 12.200 1.00 94.62 73 GLY A C 1
ATOM 610 O O . GLY A 1 73 ? -7.636 -4.129 13.405 1.00 94.62 73 GLY A O 1
ATOM 611 N N . VAL A 1 74 ? -6.752 -5.284 11.700 1.00 95.88 74 VAL A N 1
ATOM 612 C CA . VAL A 1 74 ? -6.067 -6.283 12.542 1.00 95.88 74 VAL A CA 1
ATOM 613 C C . VAL A 1 74 ? -4.757 -5.760 13.125 1.00 95.88 74 VAL A C 1
ATOM 615 O O . VAL A 1 74 ? -4.431 -6.074 14.266 1.00 95.88 74 VAL A O 1
ATOM 618 N N . VAL A 1 75 ? -3.965 -5.044 12.325 1.00 94.75 75 VAL A N 1
ATOM 619 C CA . VAL A 1 75 ? -2.658 -4.520 12.753 1.00 94.75 75 VAL A CA 1
ATOM 620 C C . VAL A 1 75 ? -2.816 -3.252 13.586 1.00 94.75 75 VAL A C 1
ATOM 622 O O . VAL A 1 75 ? -1.978 -2.994 14.441 1.00 94.75 75 VAL A O 1
ATOM 625 N N . ASP A 1 76 ? -3.868 -2.479 13.315 1.00 92.75 76 ASP A N 1
ATOM 626 C CA . ASP A 1 76 ? -4.155 -1.170 13.900 1.00 92.75 76 ASP A CA 1
ATOM 627 C C . ASP A 1 76 ? -2.931 -0.236 13.983 1.00 92.75 76 ASP A C 1
ATOM 629 O O . ASP A 1 76 ? -2.534 0.186 15.066 1.00 92.75 76 ASP A O 1
ATOM 633 N N . PRO A 1 77 ? -2.271 0.070 12.847 1.00 94.38 77 PRO A N 1
ATOM 634 C CA . PRO A 1 77 ? -1.050 0.860 12.875 1.00 94.38 77 PRO A CA 1
ATOM 635 C C . PRO A 1 77 ? -1.338 2.343 13.125 1.00 94.38 77 PRO A C 1
ATOM 637 O O . PRO A 1 77 ? -2.267 2.912 12.545 1.00 94.38 77 PRO A O 1
ATOM 640 N N . ASP A 1 78 ? -0.448 3.002 13.867 1.00 93.69 78 ASP A N 1
ATOM 641 C CA . ASP A 1 78 ? -0.518 4.451 14.079 1.00 93.69 78 ASP A CA 1
ATOM 642 C C . ASP A 1 78 ? -0.265 5.246 12.799 1.00 93.69 78 ASP A C 1
ATOM 644 O O . ASP A 1 78 ? -0.862 6.304 12.583 1.00 93.69 78 ASP A O 1
ATOM 648 N N . VAL A 1 79 ? 0.617 4.720 11.949 1.00 96.19 79 VAL A N 1
ATOM 649 C CA . VAL A 1 79 ? 1.041 5.332 10.693 1.00 96.19 79 VAL A CA 1
ATOM 650 C C . VAL A 1 79 ? 1.164 4.285 9.588 1.00 96.19 79 VAL A C 1
ATOM 652 O O . VAL A 1 79 ? 1.733 3.208 9.776 1.00 96.19 79 VAL A O 1
ATOM 655 N N . VAL A 1 80 ? 0.672 4.619 8.397 1.00 97.06 80 VAL A N 1
ATOM 656 C CA . VAL A 1 80 ? 0.773 3.795 7.189 1.00 97.06 80 VAL A CA 1
ATOM 657 C C . VAL A 1 80 ? 1.745 4.439 6.204 1.00 97.06 80 VAL A C 1
ATOM 659 O O . VAL A 1 80 ? 1.488 5.507 5.645 1.00 97.06 80 VAL A O 1
ATOM 662 N N . VAL A 1 81 ? 2.866 3.765 5.939 1.00 97.75 81 VAL A N 1
ATOM 663 C CA . VAL A 1 81 ? 3.852 4.231 4.955 1.00 97.75 81 VAL A CA 1
ATOM 664 C C . VAL A 1 81 ? 3.518 3.699 3.563 1.00 97.75 81 VAL A C 1
ATOM 666 O O . VAL A 1 81 ? 3.614 2.508 3.272 1.00 97.75 81 VAL A O 1
ATOM 669 N N . CYS A 1 82 ? 3.167 4.611 2.666 1.00 97.69 82 CYS A N 1
ATOM 670 C CA . CYS A 1 82 ? 2.758 4.330 1.301 1.00 97.69 82 CYS A CA 1
ATOM 671 C C . CYS A 1 82 ? 3.947 4.426 0.335 1.00 97.69 82 CYS A C 1
ATOM 673 O O . CYS A 1 82 ? 4.332 5.510 -0.111 1.00 97.69 82 CYS A O 1
ATOM 675 N N . LEU A 1 83 ? 4.516 3.276 -0.030 1.00 97.19 83 LEU A N 1
ATOM 676 C CA . LEU A 1 83 ? 5.644 3.194 -0.961 1.00 97.19 83 LEU A CA 1
ATOM 677 C C . LEU A 1 83 ? 5.176 3.392 -2.417 1.00 97.19 83 LEU A C 1
ATOM 679 O O . LEU A 1 83 ? 4.792 2.450 -3.110 1.00 97.19 83 LEU A O 1
ATOM 683 N N . GLY A 1 84 ? 5.247 4.622 -2.918 1.00 95.38 84 GLY A N 1
ATOM 684 C CA . GLY A 1 84 ? 4.898 4.976 -4.293 1.00 95.38 84 GLY A CA 1
ATOM 685 C C . GLY A 1 84 ? 3.409 5.240 -4.540 1.00 95.38 84 GLY A C 1
ATOM 686 O O . GLY A 1 84 ? 2.565 5.198 -3.648 1.00 95.38 84 GLY A O 1
ATOM 687 N N . THR A 1 85 ? 3.080 5.543 -5.800 1.00 95.00 85 THR A N 1
ATOM 688 C CA . THR A 1 85 ? 1.765 6.088 -6.186 1.00 95.00 85 THR A CA 1
ATOM 689 C C . THR A 1 85 ? 0.620 5.095 -6.028 1.00 95.00 85 THR A C 1
ATOM 691 O O . THR A 1 85 ? -0.482 5.496 -5.668 1.00 95.00 85 THR A O 1
ATOM 694 N N . SER A 1 86 ? 0.854 3.808 -6.303 1.00 93.06 86 SER A N 1
ATOM 695 C CA . SER A 1 86 ? -0.183 2.774 -6.189 1.00 93.06 86 SER A CA 1
ATOM 696 C C . SER A 1 86 ? -0.578 2.537 -4.733 1.00 93.06 86 SER A C 1
ATOM 698 O O . SER A 1 86 ? -1.768 2.517 -4.439 1.00 93.06 86 SER A O 1
ATOM 700 N N . ALA A 1 87 ? 0.404 2.444 -3.828 1.00 94.69 87 ALA A N 1
ATOM 701 C CA . ALA A 1 87 ? 0.158 2.327 -2.392 1.00 94.69 87 ALA A CA 1
ATOM 702 C C . ALA A 1 87 ? -0.533 3.583 -1.845 1.00 94.69 87 ALA A C 1
ATOM 704 O O . ALA A 1 87 ? -1.568 3.476 -1.196 1.00 94.69 87 ALA A O 1
ATOM 705 N N . GLY A 1 88 ? -0.027 4.771 -2.200 1.00 95.94 88 GLY A N 1
ATOM 706 C CA . GLY A 1 88 ? -0.638 6.037 -1.788 1.00 95.94 88 GLY A CA 1
ATOM 707 C C . GLY A 1 88 ? -2.094 6.147 -2.232 1.00 95.94 88 GLY A C 1
ATOM 708 O O . GLY A 1 88 ? -2.950 6.517 -1.441 1.00 95.94 88 GLY A O 1
ATOM 709 N N . ARG A 1 89 ? -2.403 5.744 -3.469 1.00 95.31 89 ARG A N 1
ATOM 710 C CA . ARG A 1 89 ? -3.781 5.735 -3.968 1.00 95.31 89 ARG A CA 1
ATOM 711 C C . ARG A 1 89 ? -4.674 4.716 -3.264 1.00 95.31 89 ARG A C 1
ATOM 713 O O . ARG A 1 89 ? -5.842 5.015 -3.049 1.00 95.31 89 ARG A O 1
ATOM 720 N N . ALA A 1 90 ? -4.153 3.530 -2.954 1.00 93.88 90 ALA A N 1
ATOM 721 C CA . ALA A 1 90 ? -4.917 2.486 -2.276 1.00 93.88 90 ALA A CA 1
ATOM 722 C C . ALA A 1 90 ? -5.301 2.891 -0.844 1.00 93.88 90 ALA A C 1
ATOM 724 O O . ALA A 1 90 ? -6.417 2.615 -0.420 1.00 93.88 90 ALA A O 1
ATOM 725 N N . VAL A 1 91 ? -4.396 3.573 -0.135 1.00 95.38 91 VAL A N 1
ATOM 726 C CA . VAL A 1 91 ? -4.602 4.011 1.255 1.00 95.38 91 VAL A CA 1
ATOM 727 C C . VAL A 1 91 ? -5.390 5.320 1.332 1.00 95.38 91 VAL A C 1
ATOM 729 O O . VAL A 1 91 ? -6.329 5.414 2.110 1.00 95.38 91 VAL A O 1
ATOM 732 N N . LEU A 1 92 ? -5.046 6.327 0.521 1.00 95.12 92 LEU A N 1
ATOM 733 C CA . LEU A 1 92 ? -5.667 7.660 0.586 1.00 95.12 92 LEU A CA 1
ATOM 734 C C . LEU A 1 92 ? -6.949 7.786 -0.252 1.00 95.12 92 LEU A C 1
ATOM 736 O O . LEU A 1 92 ? -7.561 8.850 -0.283 1.00 95.12 92 LEU A O 1
ATOM 740 N N . GLY A 1 93 ? -7.313 6.763 -1.031 1.00 92.75 93 GLY A N 1
ATOM 741 C CA . GLY A 1 93 ? -8.499 6.775 -1.897 1.00 92.75 93 GLY A CA 1
ATOM 742 C C . GLY A 1 93 ? -8.440 7.756 -3.080 1.00 92.75 93 GLY A C 1
ATOM 743 O O . GLY A 1 93 ? -9.371 7.813 -3.885 1.00 92.75 93 GLY A O 1
ATOM 744 N N . ARG A 1 94 ? -7.345 8.512 -3.246 1.00 94.25 94 ARG A N 1
ATOM 745 C CA . ARG A 1 94 ? -7.176 9.536 -4.292 1.00 94.25 94 ARG A CA 1
ATOM 746 C C . ARG A 1 94 ? -5.852 9.403 -5.047 1.00 94.25 94 ARG A C 1
ATOM 748 O O . ARG A 1 94 ? -4.901 8.822 -4.529 1.00 94.25 94 ARG A O 1
ATOM 755 N N . PRO A 1 95 ? -5.738 9.938 -6.276 1.00 94.25 95 PRO A N 1
ATOM 756 C CA . PRO A 1 95 ? -4.448 10.052 -6.948 1.00 94.25 95 PRO A CA 1
ATOM 757 C C . PRO A 1 95 ? -3.432 10.832 -6.098 1.00 94.25 95 PRO A C 1
ATOM 759 O O . PRO A 1 95 ? -3.784 11.825 -5.460 1.00 94.25 95 PRO A O 1
ATOM 762 N N . VAL A 1 96 ? -2.174 10.388 -6.140 1.00 94.25 96 VAL A N 1
ATOM 763 C CA . VAL A 1 96 ? -1.058 10.973 -5.384 1.00 94.25 96 VAL A CA 1
ATOM 764 C C . VAL A 1 96 ? 0.082 11.337 -6.327 1.00 94.25 96 VAL A C 1
ATOM 766 O O . VAL A 1 96 ? 0.426 10.561 -7.227 1.00 94.25 96 VAL A O 1
ATOM 769 N N . ARG A 1 97 ? 0.704 12.496 -6.106 1.00 95.25 97 ARG A N 1
ATOM 770 C CA . ARG A 1 97 ? 1.911 12.952 -6.803 1.00 95.25 97 ARG A CA 1
ATOM 771 C C . ARG A 1 97 ? 3.100 12.929 -5.846 1.00 95.25 97 ARG A C 1
ATOM 773 O O . ARG A 1 97 ? 3.262 13.830 -5.034 1.00 95.25 97 ARG A O 1
ATOM 780 N N . ILE A 1 98 ? 3.978 11.934 -5.998 1.00 95.31 98 ILE A N 1
ATOM 781 C CA . ILE A 1 98 ? 5.135 11.730 -5.103 1.00 95.31 98 ILE A CA 1
ATOM 782 C C . ILE A 1 98 ? 5.973 12.999 -4.935 1.00 95.31 98 ILE A C 1
ATOM 784 O O . ILE A 1 98 ? 6.263 13.382 -3.812 1.00 95.31 98 ILE A O 1
ATOM 788 N N . GLY A 1 99 ? 6.317 13.677 -6.033 1.00 93.50 99 GLY A N 1
ATOM 789 C CA . GLY A 1 99 ? 7.155 14.879 -5.971 1.00 93.50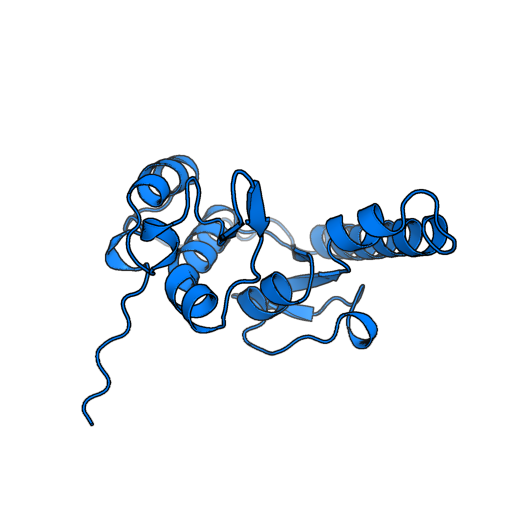 99 GLY A CA 1
ATOM 790 C C . GLY A 1 99 ? 6.537 16.056 -5.207 1.00 93.50 99 GLY A C 1
ATOM 791 O O . GLY A 1 99 ? 7.276 16.939 -4.801 1.00 93.50 99 GLY A O 1
ATOM 792 N N . ALA A 1 100 ? 5.215 16.071 -5.007 1.00 94.50 100 ALA A N 1
ATOM 793 C CA . ALA A 1 100 ? 4.515 17.149 -4.307 1.00 94.50 100 ALA A CA 1
ATOM 794 C C . ALA A 1 100 ? 4.124 16.791 -2.865 1.00 94.50 100 ALA A C 1
ATOM 796 O O . ALA A 1 100 ? 3.913 17.688 -2.061 1.00 94.50 100 ALA A O 1
ATOM 797 N N . GLU A 1 101 ? 3.985 15.502 -2.550 1.00 96.94 101 GLU A N 1
ATOM 798 C CA . GLU A 1 101 ? 3.315 15.053 -1.317 1.00 96.94 101 GLU A CA 1
ATOM 799 C C . GLU A 1 101 ? 4.202 14.189 -0.412 1.00 96.94 101 GLU A C 1
ATOM 801 O O . GLU A 1 101 ? 3.821 13.878 0.716 1.00 96.94 101 GLU A O 1
ATOM 806 N N . ARG A 1 102 ? 5.371 13.753 -0.899 1.00 97.50 102 ARG A N 1
ATOM 807 C CA . ARG A 1 102 ? 6.255 12.870 -0.132 1.00 97.50 102 ARG A CA 1
ATOM 808 C C . ARG A 1 102 ? 6.698 13.499 1.192 1.00 97.50 102 ARG A C 1
ATOM 810 O O . ARG A 1 102 ? 6.890 14.710 1.270 1.00 97.50 102 ARG A O 1
ATOM 817 N N . GLY A 1 103 ? 6.881 12.662 2.211 1.00 96.75 103 GLY A N 1
ATOM 818 C CA . GLY A 1 103 ? 7.423 13.089 3.505 1.00 96.75 103 GLY A CA 1
ATOM 819 C C . GLY A 1 103 ? 6.508 14.016 4.310 1.00 96.75 103 GLY A C 1
ATOM 820 O O . GLY A 1 103 ? 6.960 14.596 5.290 1.00 96.75 103 GLY A O 1
ATOM 821 N N . THR A 1 104 ? 5.239 14.156 3.918 1.00 96.88 104 THR A N 1
ATOM 822 C CA . THR A 1 104 ? 4.217 14.893 4.672 1.00 96.88 104 THR A CA 1
ATOM 823 C C . THR A 1 104 ? 3.294 13.909 5.382 1.00 96.88 104 THR A C 1
ATOM 825 O O . THR A 1 104 ? 2.924 12.884 4.804 1.00 96.88 104 THR A O 1
ATOM 828 N N . VAL A 1 105 ? 2.921 14.223 6.623 1.00 97.12 105 VAL A N 1
ATOM 829 C CA . VAL A 1 105 ? 1.907 13.471 7.371 1.00 97.12 105 VAL A CA 1
ATOM 830 C C . VAL A 1 105 ? 0.527 13.897 6.886 1.00 97.12 105 VAL A C 1
ATOM 832 O O . VAL A 1 105 ? 0.206 15.084 6.858 1.00 97.12 105 VAL A O 1
ATOM 835 N N . MET A 1 106 ? -0.270 12.925 6.466 1.00 95.81 106 MET A N 1
ATOM 836 C CA . MET A 1 106 ? -1.623 13.113 5.959 1.00 95.81 106 MET A CA 1
ATOM 837 C C . MET A 1 106 ? -2.604 12.286 6.779 1.00 95.81 106 MET A C 1
ATOM 839 O O . MET A 1 106 ? -2.241 11.247 7.324 1.00 95.81 106 MET A O 1
ATOM 843 N N . GLU A 1 107 ? -3.862 12.711 6.795 1.00 94.38 107 GLU A N 1
ATOM 844 C CA . GLU A 1 107 ? -4.944 11.893 7.327 1.00 94.38 107 GLU A CA 1
ATOM 845 C C . GLU A 1 107 ? -5.199 10.694 6.400 1.00 94.38 107 GLU A C 1
ATOM 847 O O . GLU A 1 107 ? -5.380 10.835 5.186 1.00 94.38 107 GLU A O 1
ATOM 852 N N . GLY A 1 108 ? -5.160 9.505 6.986 1.00 91.50 108 GLY A N 1
ATOM 853 C CA . GLY A 1 108 ? -5.396 8.217 6.356 1.00 91.50 108 GLY A CA 1
ATOM 854 C C . GLY A 1 108 ? -6.669 7.532 6.874 1.00 91.50 108 GLY A C 1
ATOM 855 O O . GLY A 1 108 ? -7.438 8.090 7.660 1.00 91.50 108 GLY A O 1
ATOM 856 N N . PRO A 1 109 ? -6.930 6.295 6.426 1.00 86.94 109 PRO A N 1
ATOM 857 C CA . PRO A 1 109 ? -8.178 5.596 6.709 1.00 86.94 109 PRO A CA 1
ATOM 858 C C . PRO A 1 109 ? -8.346 5.261 8.198 1.00 86.94 109 PRO A C 1
ATOM 860 O O . PRO A 1 109 ? -7.437 4.753 8.862 1.00 86.94 109 PRO A O 1
ATOM 863 N N . GLY A 1 110 ? -9.551 5.507 8.718 1.00 86.25 110 GLY A N 1
ATOM 864 C CA . GLY A 1 110 ? -9.901 5.247 10.118 1.00 86.25 110 GLY A CA 1
ATOM 865 C C . GLY A 1 110 ? -9.119 6.109 11.112 1.00 86.25 110 GLY A C 1
ATOM 866 O O . GLY A 1 110 ? -8.770 5.624 12.184 1.00 86.25 110 GLY A O 1
ATOM 867 N N . GLY A 1 111 ? -8.800 7.352 10.733 1.00 86.56 111 GLY A N 1
ATOM 868 C CA . GLY A 1 111 ? -8.086 8.317 11.573 1.00 86.56 111 GLY A CA 1
ATOM 869 C C . GLY A 1 111 ? -6.590 8.038 11.724 1.00 86.56 111 GLY A C 1
ATOM 870 O O . GLY A 1 111 ? -5.938 8.674 12.549 1.00 86.56 111 GLY A O 1
ATOM 871 N N . ARG A 1 112 ? -6.043 7.076 10.971 1.00 92.06 112 ARG A N 1
ATOM 872 C CA . ARG A 1 112 ? -4.614 6.732 10.970 1.00 92.06 112 ARG A CA 1
ATOM 873 C C . ARG A 1 112 ? -3.808 7.799 10.252 1.00 92.06 112 ARG A C 1
ATOM 875 O O . ARG A 1 112 ? -4.320 8.418 9.327 1.00 92.06 112 ARG A O 1
ATOM 882 N N . ASP A 1 113 ? -2.542 7.953 10.605 1.00 96.75 113 ASP A N 1
ATOM 883 C CA . ASP A 1 113 ? -1.655 8.809 9.825 1.00 96.75 113 ASP A CA 1
ATOM 884 C C . ASP A 1 113 ? -1.180 8.057 8.584 1.00 96.75 113 ASP A C 1
ATOM 886 O O . ASP A 1 113 ? -1.021 6.834 8.583 1.00 96.75 113 ASP A O 1
ATOM 890 N N . ALA A 1 114 ? -0.922 8.782 7.506 1.00 97.25 114 ALA A N 1
ATOM 891 C CA . ALA A 1 114 ? -0.365 8.234 6.284 1.00 97.25 114 ALA A CA 1
ATOM 892 C C . ALA A 1 114 ? 0.787 9.106 5.790 1.00 97.25 114 ALA A C 1
ATOM 894 O O . ALA A 1 114 ? 0.675 10.327 5.703 1.00 97.25 114 ALA A O 1
ATOM 895 N N . VAL A 1 115 ? 1.891 8.465 5.410 1.00 98.19 115 VAL A N 1
ATOM 896 C CA . VAL A 1 115 ? 3.037 9.134 4.784 1.00 98.19 115 VAL A CA 1
ATOM 897 C C . VAL A 1 115 ? 3.314 8.467 3.453 1.00 98.19 115 VAL A C 1
ATOM 899 O O . VAL A 1 115 ? 3.520 7.257 3.380 1.00 98.19 115 VAL A O 1
ATOM 902 N N . VAL A 1 116 ? 3.343 9.250 2.380 1.00 98.06 116 VAL A N 1
ATOM 903 C CA . VAL A 1 116 ? 3.741 8.754 1.061 1.00 98.06 116 VAL A CA 1
ATOM 904 C C . VAL A 1 116 ? 5.233 8.986 0.858 1.00 98.06 116 VAL A C 1
ATOM 906 O O . VAL A 1 116 ? 5.777 10.009 1.263 1.00 98.06 116 VAL A O 1
ATOM 909 N N . THR A 1 117 ? 5.901 8.043 0.197 1.00 98.25 117 THR A N 1
ATOM 910 C CA . THR A 1 117 ? 7.310 8.172 -0.186 1.00 98.25 117 THR A CA 1
ATOM 911 C C . THR A 1 117 ? 7.585 7.569 -1.564 1.00 98.25 117 THR A C 1
ATOM 913 O O . THR A 1 117 ? 6.740 6.901 -2.170 1.00 98.25 117 THR A O 1
ATOM 916 N N . THR A 1 118 ? 8.783 7.804 -2.090 1.00 96.75 118 THR A N 1
ATOM 917 C CA . THR A 1 118 ? 9.283 7.160 -3.306 1.00 96.75 118 THR A CA 1
ATOM 918 C C . THR A 1 118 ? 9.394 5.651 -3.092 1.00 96.75 118 THR A C 1
ATOM 920 O O . THR A 1 118 ? 9.970 5.187 -2.114 1.00 96.75 118 THR A O 1
ATOM 923 N N . HIS A 1 119 ? 8.891 4.848 -4.035 1.00 95.88 119 HIS A N 1
ATOM 924 C CA . HIS A 1 119 ? 9.030 3.394 -3.932 1.00 95.88 119 HIS A CA 1
ATOM 925 C C . HIS A 1 119 ? 10.519 2.985 -4.000 1.00 95.88 119 HIS A C 1
ATOM 927 O O . HIS A 1 119 ? 11.207 3.404 -4.939 1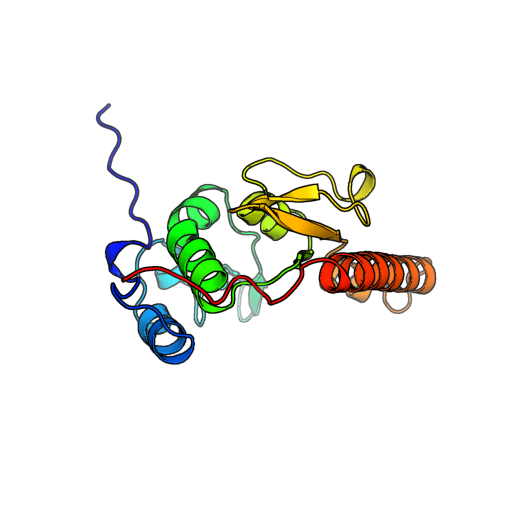.00 95.88 119 HIS A O 1
ATOM 933 N N . PRO A 1 120 ? 11.024 2.109 -3.106 1.00 95.19 120 PRO A N 1
ATOM 934 C CA . PRO A 1 120 ? 12.443 1.744 -3.061 1.00 95.19 120 PRO A CA 1
ATOM 935 C C . PRO A 1 120 ? 12.991 1.205 -4.386 1.00 95.19 120 PRO A C 1
ATOM 937 O O . PRO A 1 120 ? 14.134 1.472 -4.744 1.00 95.19 120 PRO A O 1
ATOM 940 N N . SER A 1 121 ? 12.172 0.513 -5.189 1.00 93.06 121 SER A N 1
ATOM 941 C CA . SER A 1 121 ? 12.607 0.051 -6.517 1.00 93.06 121 SER A CA 1
ATOM 942 C C . SER A 1 121 ? 12.990 1.189 -7.469 1.00 93.06 121 SER A C 1
ATOM 944 O O . SER A 1 121 ? 13.761 0.954 -8.392 1.00 93.06 121 SER A O 1
ATOM 946 N N . ALA A 1 122 ? 12.417 2.388 -7.317 1.00 92.44 122 ALA A N 1
ATOM 947 C CA . ALA A 1 122 ? 12.785 3.549 -8.124 1.00 92.44 122 ALA A CA 1
ATOM 948 C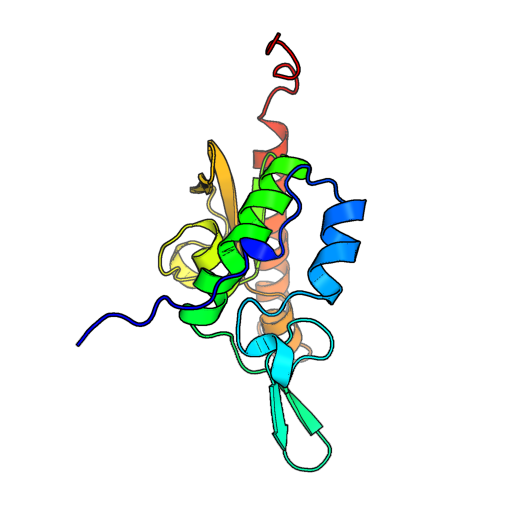 C . ALA A 1 122 ? 14.166 4.073 -7.710 1.00 92.44 122 ALA A C 1
ATOM 950 O O . ALA A 1 122 ? 15.001 4.313 -8.577 1.00 92.44 122 ALA A O 1
ATOM 951 N N . VAL A 1 123 ? 14.438 4.123 -6.402 1.00 94.75 123 VAL A N 1
ATOM 952 C CA . VAL A 1 123 ? 15.758 4.469 -5.847 1.00 94.75 123 VAL A CA 1
ATOM 953 C C . VAL A 1 123 ? 16.813 3.456 -6.298 1.00 94.75 123 VAL A C 1
ATOM 955 O O . VAL A 1 123 ? 17.860 3.824 -6.818 1.00 94.75 123 VAL A O 1
ATOM 958 N N . LEU A 1 124 ? 16.514 2.156 -6.213 1.00 93.00 124 LEU A N 1
ATOM 959 C CA . LEU A 1 124 ? 17.441 1.097 -6.630 1.00 93.00 124 LEU A CA 1
ATOM 960 C C . LEU A 1 124 ? 17.783 1.134 -8.127 1.00 93.00 124 LEU A C 1
ATOM 962 O O . LEU A 1 124 ? 18.866 0.699 -8.509 1.00 93.00 124 LEU A O 1
ATOM 966 N N . ARG A 1 125 ? 16.904 1.670 -8.984 1.00 91.81 125 ARG A N 1
ATOM 967 C CA . ARG A 1 125 ? 17.198 1.863 -10.418 1.00 91.81 125 ARG A CA 1
ATOM 968 C C . ARG A 1 125 ? 18.214 2.975 -10.680 1.00 91.81 125 ARG A C 1
ATOM 970 O O . ARG A 1 125 ? 18.786 3.004 -11.768 1.00 91.81 125 ARG A O 1
ATOM 977 N N . LEU A 1 126 ? 18.432 3.863 -9.711 1.00 93.00 126 LEU A N 1
ATOM 978 C CA . LEU A 1 126 ? 19.476 4.886 -9.752 1.00 93.00 126 LEU A CA 1
ATOM 979 C C . LEU A 1 126 ? 20.817 4.366 -9.234 1.00 93.00 126 LEU A C 1
ATOM 981 O O . LEU A 1 126 ? 21.801 5.085 -9.314 1.00 93.00 126 LEU A O 1
ATOM 985 N N . ARG A 1 127 ? 20.903 3.133 -8.718 1.00 89.81 127 ARG A N 1
ATOM 986 C CA . ARG A 1 127 ? 22.170 2.591 -8.216 1.00 89.81 127 ARG A CA 1
ATOM 987 C C . ARG A 1 127 ? 23.250 2.675 -9.305 1.00 89.81 127 ARG A C 1
ATOM 989 O O . ARG A 1 127 ? 23.010 2.276 -10.444 1.00 89.81 127 ARG A O 1
ATOM 996 N N . ALA A 1 128 ? 24.426 3.178 -8.927 1.00 89.31 128 ALA A N 1
ATOM 997 C CA . ALA A 1 128 ? 25.542 3.491 -9.829 1.00 89.31 128 ALA A CA 1
ATOM 998 C C . ALA A 1 128 ? 25.252 4.599 -10.867 1.00 89.31 128 ALA A C 1
ATOM 1000 O O . ALA A 1 128 ? 25.936 4.691 -11.885 1.00 89.31 128 ALA A O 1
ATOM 1001 N N . ARG A 1 129 ? 24.244 5.442 -10.616 1.00 91.25 129 ARG A N 1
ATOM 1002 C CA . ARG A 1 129 ? 23.941 6.666 -11.364 1.00 91.25 129 ARG A CA 1
ATOM 1003 C C . ARG A 1 129 ? 23.964 7.862 -10.418 1.00 91.25 129 ARG A C 1
ATOM 1005 O O . ARG A 1 129 ? 23.797 7.715 -9.207 1.00 91.25 129 ARG A O 1
ATOM 1012 N N . GLU A 1 130 ? 24.143 9.041 -10.997 1.00 91.88 130 GLU A N 1
ATOM 1013 C CA . GLU A 1 130 ? 24.001 10.306 -10.283 1.00 91.88 130 GLU A CA 1
ATOM 1014 C C . GLU A 1 130 ? 22.592 10.431 -9.670 1.00 91.88 130 GLU A C 1
ATOM 1016 O O . GLU A 1 130 ? 21.610 9.934 -10.231 1.00 91.88 130 GLU A O 1
ATOM 1021 N N . GLY A 1 131 ? 22.504 11.040 -8.486 1.00 93.06 131 GLY A N 1
ATOM 1022 C CA . GLY A 1 131 ? 21.251 11.213 -7.743 1.00 93.06 131 GLY A CA 1
ATOM 1023 C C . GLY A 1 131 ? 20.817 10.020 -6.877 1.00 93.06 131 GLY A C 1
ATOM 1024 O O . GLY A 1 131 ? 19.789 10.110 -6.209 1.00 93.06 131 GLY A O 1
ATOM 1025 N N . TYR A 1 132 ? 21.569 8.909 -6.838 1.00 96.12 132 TYR A N 1
ATOM 1026 C CA . TYR A 1 132 ? 21.254 7.782 -5.942 1.00 96.12 132 TYR A CA 1
ATOM 1027 C C . TYR A 1 132 ? 21.284 8.183 -4.463 1.00 96.12 132 TYR A C 1
ATOM 1029 O O . TYR A 1 132 ? 20.323 7.905 -3.748 1.00 96.12 132 TYR A O 1
ATOM 1037 N N . ASP A 1 133 ? 22.363 8.829 -4.017 1.00 96.75 133 ASP A N 1
ATOM 1038 C CA . ASP A 1 133 ? 22.546 9.170 -2.602 1.00 96.75 133 ASP A CA 1
ATOM 1039 C C . ASP A 1 133 ? 21.486 10.165 -2.124 1.00 96.75 133 ASP A C 1
ATOM 1041 O O . ASP A 1 133 ? 20.907 9.978 -1.058 1.00 96.75 133 ASP A O 1
ATOM 1045 N N . GLU A 1 134 ? 21.156 11.161 -2.951 1.00 96.75 134 GLU A N 1
ATOM 1046 C CA . GLU A 1 134 ? 20.072 12.112 -2.686 1.00 96.75 134 GLU A CA 1
ATOM 1047 C C . GLU A 1 134 ? 18.715 11.402 -2.597 1.00 96.75 134 GLU A C 1
ATOM 1049 O O . GLU A 1 134 ? 17.988 11.566 -1.619 1.00 96.75 134 GLU A O 1
ATOM 1054 N N . ALA A 1 135 ? 18.382 10.551 -3.575 1.00 95.75 135 ALA A N 1
ATOM 1055 C CA . ALA A 1 135 ? 17.121 9.813 -3.574 1.00 95.75 135 ALA A CA 1
ATOM 1056 C C . ALA A 1 135 ? 17.011 8.836 -2.389 1.00 95.75 135 ALA A C 1
ATOM 1058 O O . ALA A 1 135 ? 15.917 8.619 -1.861 1.00 95.75 135 ALA A O 1
ATOM 1059 N N . PHE A 1 136 ? 18.129 8.236 -1.974 1.00 97.62 136 PHE A N 1
ATOM 1060 C CA . PHE A 1 136 ? 18.190 7.360 -0.810 1.00 97.62 136 PHE A CA 1
ATOM 1061 C C . PHE A 1 136 ? 18.037 8.146 0.494 1.00 97.62 136 PHE A C 1
ATOM 1063 O O . PHE A 1 136 ? 17.222 7.761 1.330 1.00 97.62 136 PHE A O 1
ATOM 1070 N N . ALA A 1 137 ? 18.762 9.256 0.654 1.00 97.88 137 ALA A N 1
ATOM 1071 C CA . ALA A 1 137 ? 18.644 10.134 1.815 1.00 97.88 137 ALA A CA 1
ATOM 1072 C C . ALA A 1 137 ? 17.210 10.651 1.965 1.00 97.88 137 ALA A C 1
ATOM 1074 O O . ALA A 1 137 ? 16.618 10.510 3.031 1.00 97.88 137 ALA A O 1
ATOM 1075 N N . ALA A 1 138 ? 16.608 11.109 0.867 1.00 97.62 138 ALA A N 1
ATOM 1076 C CA . ALA A 1 138 ? 15.230 11.560 0.856 1.00 97.62 138 ALA A CA 1
ATOM 1077 C C . ALA A 1 138 ? 14.266 10.444 1.304 1.00 97.62 138 ALA A C 1
ATOM 1079 O O . ALA A 1 138 ? 13.368 10.703 2.107 1.00 97.62 138 ALA A O 1
ATOM 1080 N N . LEU A 1 139 ? 14.419 9.207 0.808 1.00 97.94 139 LEU A N 1
ATOM 1081 C CA . LEU A 1 139 ? 13.608 8.066 1.259 1.00 97.94 139 LEU A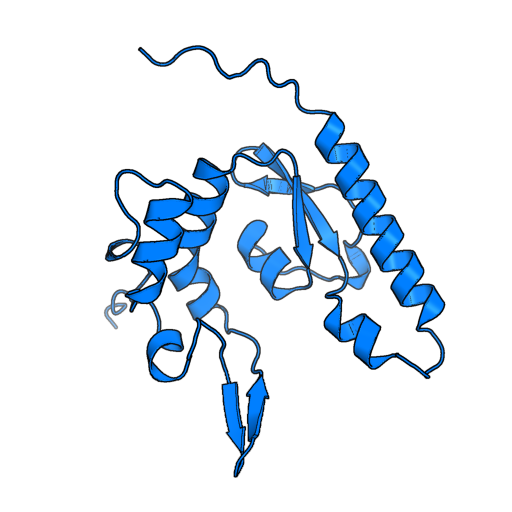 CA 1
ATOM 1082 C C . LEU A 1 139 ? 13.752 7.849 2.772 1.00 97.94 139 LEU A C 1
ATOM 1084 O O . LEU A 1 139 ? 12.753 7.656 3.457 1.00 97.94 139 LEU A O 1
ATOM 1088 N N . VAL A 1 140 ? 14.979 7.889 3.294 1.00 98.38 140 VAL A N 1
ATOM 1089 C CA . VAL A 1 140 ? 15.230 7.746 4.734 1.00 98.38 140 VAL A CA 1
ATOM 1090 C C . VAL A 1 140 ? 14.567 8.875 5.528 1.00 98.38 140 VAL A C 1
ATOM 1092 O O . VAL A 1 140 ? 13.989 8.603 6.578 1.00 98.38 140 VAL A O 1
ATOM 1095 N N . ASP A 1 141 ? 14.598 10.111 5.036 1.00 98.50 141 ASP A N 1
ATOM 1096 C CA . ASP A 1 141 ? 13.960 11.249 5.703 1.00 98.50 141 ASP A CA 1
ATOM 1097 C C . ASP A 1 141 ? 12.438 11.098 5.781 1.00 98.50 141 ASP A C 1
ATOM 1099 O O . ASP A 1 141 ? 11.863 11.300 6.848 1.00 98.50 141 ASP A O 1
ATOM 1103 N N . ASP A 1 142 ? 11.780 10.623 4.720 1.00 98.38 142 ASP A N 1
ATOM 1104 C CA . ASP A 1 142 ? 10.339 10.339 4.777 1.00 98.38 142 ASP A CA 1
ATOM 1105 C C . ASP A 1 142 ? 10.012 9.241 5.803 1.00 98.38 142 ASP A C 1
ATOM 1107 O O . ASP A 1 142 ? 8.995 9.313 6.496 1.00 98.38 142 ASP A O 1
ATOM 1111 N N . LEU A 1 143 ? 10.870 8.219 5.914 1.00 97.75 143 LEU A N 1
ATOM 1112 C CA . LEU A 1 143 ? 10.708 7.151 6.905 1.00 97.75 143 LEU A CA 1
ATOM 1113 C C . LEU A 1 143 ? 10.896 7.671 8.333 1.00 97.75 143 LEU A C 1
ATOM 1115 O O . LEU A 1 143 ? 10.200 7.219 9.241 1.00 97.75 143 LEU A O 1
ATOM 1119 N N . ARG A 1 144 ? 11.794 8.641 8.541 1.00 98.00 144 ARG A N 1
ATOM 1120 C CA . ARG A 1 144 ? 11.935 9.339 9.826 1.00 98.00 144 ARG A CA 1
ATOM 1121 C C . ARG A 1 144 ? 10.691 10.158 10.151 1.00 98.00 144 ARG A C 1
ATOM 1123 O O . ARG A 1 144 ? 10.230 10.084 11.287 1.00 98.00 144 ARG A O 1
ATOM 1130 N N . THR A 1 145 ? 10.114 10.865 9.176 1.00 97.56 145 THR A N 1
ATOM 1131 C CA . THR A 1 145 ? 8.836 11.570 9.365 1.00 97.56 145 THR A CA 1
ATOM 1132 C C . THR A 1 145 ? 7.736 10.608 9.803 1.00 97.56 145 THR A C 1
ATOM 1134 O O . THR A 1 145 ? 7.039 10.877 10.778 1.00 97.56 145 THR A O 1
ATOM 1137 N N . ALA A 1 146 ? 7.609 9.458 9.133 1.00 96.38 146 ALA A N 1
ATOM 1138 C CA . ALA A 1 146 ? 6.639 8.440 9.526 1.00 96.38 146 ALA A CA 1
ATOM 1139 C C . ALA A 1 146 ? 6.903 7.901 10.940 1.00 96.38 146 ALA A C 1
ATOM 1141 O O . ALA A 1 146 ? 5.973 7.786 11.733 1.00 96.38 146 ALA A O 1
ATOM 1142 N N . GLY A 1 147 ? 8.165 7.622 11.281 1.00 95.88 147 GLY A N 1
ATOM 1143 C CA . GLY A 1 147 ? 8.548 7.171 12.620 1.00 95.88 147 GLY A CA 1
ATOM 1144 C C . GLY A 1 147 ? 8.182 8.174 13.717 1.00 95.88 147 GLY A C 1
ATOM 1145 O O . GLY A 1 147 ? 7.683 7.771 14.762 1.00 95.88 147 GLY A O 1
ATOM 1146 N N . ALA A 1 148 ? 8.363 9.473 13.466 1.00 94.69 148 ALA A N 1
ATOM 1147 C CA . ALA A 1 148 ? 7.976 10.525 14.403 1.00 94.69 148 ALA A CA 1
ATOM 1148 C C . ALA A 1 148 ? 6.448 10.627 14.573 1.00 94.69 148 ALA A C 1
ATOM 1150 O O . ALA A 1 148 ? 5.969 10.776 15.696 1.00 94.69 148 ALA A O 1
ATOM 1151 N N . ALA A 1 149 ? 5.681 10.485 13.488 1.00 90.50 149 ALA A N 1
ATOM 1152 C CA . ALA A 1 149 ? 4.216 10.476 13.542 1.00 90.50 149 ALA A CA 1
ATOM 1153 C C . ALA A 1 149 ? 3.673 9.276 14.342 1.00 90.50 149 ALA A C 1
ATOM 1155 O O . ALA A 1 149 ? 2.795 9.427 15.188 1.00 90.50 149 ALA A O 1
ATOM 1156 N N . GLY A 1 150 ? 4.265 8.091 14.147 1.00 81.94 150 GLY A N 1
ATOM 1157 C CA . GLY A 1 150 ? 3.855 6.863 14.834 1.00 81.94 150 GLY A CA 1
ATOM 1158 C C . GLY A 1 150 ? 4.037 6.888 16.355 1.00 81.94 150 GLY A C 1
ATOM 1159 O O . GLY A 1 150 ? 3.368 6.147 17.057 1.00 81.94 150 GLY A O 1
ATOM 1160 N N . THR A 1 151 ? 4.893 7.759 16.897 1.00 74.75 151 THR A N 1
ATOM 1161 C CA . THR A 1 151 ? 5.072 7.883 18.357 1.00 74.75 151 THR A CA 1
ATOM 1162 C C . THR A 1 151 ? 3.992 8.714 19.068 1.00 74.75 151 THR A C 1
ATOM 1164 O O . THR A 1 151 ? 4.049 8.851 20.288 1.00 74.75 151 THR A O 1
ATOM 1167 N N . GLY A 1 152 ? 3.029 9.288 18.334 1.00 58.69 152 GLY A N 1
ATOM 1168 C CA . GLY A 1 152 ? 2.059 10.257 18.862 1.00 58.69 152 GLY A CA 1
ATOM 1169 C C . GLY A 1 152 ? 0.684 9.713 19.274 1.00 58.69 152 GLY A C 1
ATOM 1170 O O . GLY A 1 152 ? -0.079 10.456 19.892 1.00 58.69 152 GLY A O 1
ATOM 1171 N N . ARG A 1 153 ? 0.335 8.458 18.956 1.00 58.66 153 ARG A N 1
ATOM 1172 C CA . ARG A 1 153 ? -0.968 7.872 19.317 1.00 58.66 153 ARG A CA 1
ATOM 1173 C C . ARG A 1 153 ? -0.839 7.130 20.650 1.00 58.66 153 ARG A C 1
ATOM 1175 O O . ARG A 1 153 ? -0.123 6.141 20.760 1.00 58.66 153 ARG A O 1
ATOM 1182 N N . ASP A 1 154 ? -1.492 7.643 21.689 1.00 48.91 154 ASP A N 1
ATOM 1183 C CA . ASP A 1 154 ? -1.511 7.004 23.005 1.00 48.91 154 ASP A CA 1
ATOM 1184 C C . ASP A 1 154 ? -2.237 5.644 22.930 1.00 48.91 154 ASP A C 1
ATOM 1186 O O . ASP A 1 154 ? -3.361 5.543 22.434 1.00 48.91 154 ASP A O 1
ATOM 1190 N N . THR A 1 155 ? -1.591 4.585 23.422 1.00 49.06 155 THR A N 1
ATOM 1191 C CA . THR A 1 155 ? -2.066 3.181 23.373 1.00 49.06 155 THR A CA 1
ATOM 1192 C C . THR A 1 155 ? -3.249 2.883 24.312 1.00 49.06 155 THR A C 1
ATOM 1194 O O . THR A 1 155 ? -3.670 1.736 24.463 1.00 49.06 155 THR A O 1
ATOM 1197 N N . THR A 1 156 ? -3.838 3.904 24.935 1.00 41.56 156 THR A N 1
ATOM 1198 C CA . THR A 1 156 ? -4.912 3.791 25.935 1.00 41.56 156 THR A CA 1
ATOM 1199 C C . THR A 1 156 ? -6.294 3.450 25.368 1.00 41.56 156 THR A C 1
ATOM 1201 O O . THR A 1 156 ? -7.228 3.254 26.142 1.00 41.56 156 THR A O 1
ATOM 1204 N N . ARG A 1 157 ? -6.455 3.279 24.048 1.00 48.16 157 ARG A N 1
ATOM 1205 C CA . ARG A 1 157 ? -7.738 2.887 23.427 1.00 48.16 157 ARG A CA 1
ATOM 1206 C C . ARG A 1 157 ? -7.924 1.369 23.262 1.00 48.16 157 ARG A C 1
ATOM 1208 O O . ARG A 1 157 ? -8.618 0.930 22.352 1.00 48.16 157 ARG A O 1
ATOM 1215 N N . THR A 1 158 ? -7.330 0.564 24.146 1.00 44.66 158 THR A N 1
ATOM 1216 C CA . THR A 1 158 ? -7.814 -0.805 24.408 1.00 44.66 158 THR A CA 1
ATOM 1217 C C . THR A 1 158 ? -8.702 -0.749 25.644 1.00 44.66 158 THR A C 1
ATOM 1219 O O . THR A 1 158 ? -8.286 -1.068 26.755 1.00 44.66 158 THR A O 1
ATOM 1222 N N . GLY A 1 159 ? -9.916 -0.249 25.463 1.00 45.88 159 GLY A N 1
ATOM 1223 C CA . GLY A 1 159 ? -10.886 -0.113 26.531 1.00 45.88 159 GLY A CA 1
ATOM 1224 C C . GLY A 1 159 ? -12.249 0.184 25.941 1.00 45.88 159 GLY A C 1
ATOM 1225 O O . GLY A 1 159 ? -12.429 1.239 25.343 1.00 45.88 159 GLY A O 1
ATOM 1226 N N . ASP A 1 160 ? -13.159 -0.752 26.182 1.00 39.47 160 ASP A N 1
ATOM 1227 C CA . ASP A 1 160 ? -14.606 -0.666 26.003 1.00 39.47 160 ASP A CA 1
ATOM 1228 C C . ASP A 1 160 ? -15.150 -0.989 24.602 1.00 39.47 160 ASP A C 1
ATOM 1230 O O . ASP A 1 160 ? -15.170 -0.152 23.710 1.00 39.47 160 ASP A O 1
ATOM 1234 N N . ASP A 1 161 ? -15.590 -2.242 24.457 1.00 39.22 161 ASP A N 1
ATOM 1235 C CA . ASP A 1 161 ? -16.864 -2.615 23.832 1.00 39.22 161 ASP A CA 1
ATOM 1236 C C . ASP A 1 161 ? -17.308 -3.937 24.495 1.00 39.22 161 ASP A C 1
ATOM 1238 O O . ASP A 1 161 ? -16.593 -4.945 24.440 1.00 39.22 161 ASP A O 1
ATOM 1242 N N . GLY A 1 162 ? -18.423 -3.873 25.233 1.00 39.34 162 GLY A N 1
ATOM 1243 C CA . GLY A 1 162 ? -19.017 -4.972 26.008 1.00 39.34 162 GLY A CA 1
ATOM 1244 C C . GLY A 1 162 ? -19.850 -5.975 25.217 1.00 39.34 162 GLY A C 1
ATOM 1245 O O . GLY A 1 162 ? -19.918 -5.890 23.971 1.00 39.34 162 GLY A O 1
#

pLDDT: mean 85.73, std 16.2, range [37.25, 98.5]

Foldseek 3Di:
DPPDPQQAQPVQADPDDAPVSLVVSQCVTPSDPLNVVDPRSFDFDDDPPDTHGDDDDPSSLVRHLVSVVSVCVHVVAQEAEQADQSSCCSWAVDGDDQVVFALDWDQTPPRHTYGYHHHVVVLVVCVVHPCNVVNVVSRVNSVVSRVVSRVPDDPPPPDDDD

Secondary structure (DSSP, 8-state):
--------SGGGS-SS--HHHHHHHGGG--SSTHHHH-SSS--EEEETTEEEE-PPPHHHHHHHHHHHHHHHHHH--SEEEEEHHHHHHHHHSS---HHHHTT-EEE-GGG-EEEEE--HHHHHTTTTSTTHHHHHHHHHHHHHHHHHHHTTS-TT------

Radius of gyration: 17.99 Å; chains: 1; bounding box: 52×36×50 Å